Protein AF-A0A132MKT9-F1 (afdb_monomer_lite)

pLDDT: mean 86.63, std 13.89, range [48.75, 98.31]

Foldseek 3Di:
DLLVVLLVQLPPDLVSLVVLLVVLVVVLVPDDPVPLLVNLSSLLSNLSSCLSNVNNLSSLVSLVVSVVSCVVVLDPVSLVSNVVSLVSLPVVCVDPSSVVSSVVSVVVSVVSVVVD

InterPro domains:
  IPR011990 Tetratricopeptide-like helical domain superfamily [G3DSA:1.25.40.10] (1-114)
  IPR011990 Tetratricopeptide-like helical domain superfamily [SSF48452] (15-94)

Sequence (116 aa):
MIGARYRDLAQHDPKQAARAVAHIQRALELRSPRKLRNRAFDLIGLSRAYLVLGEPEQACVVGREALTIADRIGSGRVYRRLADLHRESARFEKNRTVAEFRDELRHRLRHAAVTT

Structure (mmCIF, N/CA/C/O backbone):
data_AF-A0A132MKT9-F1
#
_entry.id   AF-A0A132MKT9-F1
#
loop_
_atom_site.group_PDB
_atom_site.id
_atom_site.type_symbol
_atom_site.label_atom_id
_atom_site.label_alt_id
_atom_site.label_comp_id
_atom_site.label_asym_id
_atom_site.label_entity_id
_atom_site.label_seq_id
_atom_site.pdbx_PDB_ins_code
_atom_site.Cartn_x
_atom_site.Cartn_y
_atom_site.Cartn_z
_atom_site.occupancy
_atom_site.B_iso_or_equiv
_atom_site.auth_seq_id
_atom_site.auth_comp_id
_atom_site.auth_asym_id
_atom_site.auth_atom_id
_atom_site.pdbx_PDB_model_num
ATOM 1 N N . MET A 1 1 ? 7.350 -15.288 -5.127 1.00 50.62 1 MET A N 1
ATOM 2 C CA . MET A 1 1 ? 7.365 -13.929 -4.534 1.00 50.62 1 MET A CA 1
ATOM 3 C C . MET A 1 1 ? 6.861 -14.030 -3.113 1.00 50.62 1 MET A C 1
ATOM 5 O O . MET A 1 1 ? 5.807 -14.618 -2.905 1.00 50.62 1 MET A O 1
ATOM 9 N N . ILE A 1 2 ? 7.608 -13.464 -2.173 1.00 54.22 2 ILE A N 1
ATOM 10 C CA . ILE A 1 2 ? 7.356 -13.572 -0.734 1.00 54.22 2 ILE A CA 1
ATOM 11 C C . ILE A 1 2 ? 5.990 -12.975 -0.345 1.00 54.22 2 ILE A C 1
ATOM 13 O O . ILE A 1 2 ? 5.233 -13.611 0.381 1.00 54.22 2 ILE A O 1
ATOM 17 N N . GLY A 1 3 ? 5.592 -11.854 -0.958 1.00 50.94 3 GLY A N 1
ATOM 18 C CA . GLY A 1 3 ? 4.279 -11.244 -0.728 1.00 50.94 3 GLY A CA 1
ATOM 19 C C . GLY A 1 3 ? 3.060 -12.102 -1.101 1.00 50.94 3 GLY A C 1
ATOM 20 O O . GLY A 1 3 ? 1.960 -11.744 -0.715 1.00 50.94 3 GLY A O 1
ATOM 21 N N . ALA A 1 4 ? 3.198 -13.214 -1.840 1.00 57.44 4 ALA A N 1
ATOM 22 C CA . ALA A 1 4 ? 2.067 -14.125 -2.065 1.00 57.44 4 ALA A CA 1
ATOM 23 C C . ALA A 1 4 ? 1.753 -14.980 -0.833 1.00 57.44 4 ALA A C 1
ATOM 25 O O . ALA A 1 4 ? 0.598 -15.057 -0.451 1.00 57.44 4 ALA A O 1
ATOM 26 N N . ARG A 1 5 ? 2.779 -15.527 -0.170 1.00 57.53 5 ARG A N 1
ATOM 27 C CA . ARG A 1 5 ? 2.603 -16.386 1.011 1.00 57.53 5 ARG A CA 1
ATOM 28 C C . ARG A 1 5 ? 2.145 -15.605 2.244 1.00 57.53 5 ARG A C 1
ATOM 30 O O . ARG A 1 5 ? 1.373 -16.118 3.037 1.00 57.53 5 ARG A O 1
ATOM 37 N N . TYR A 1 6 ? 2.581 -14.354 2.386 1.00 53.81 6 TYR A N 1
ATOM 38 C CA . TYR A 1 6 ? 2.156 -13.510 3.508 1.00 53.81 6 TYR A CA 1
ATOM 39 C C . TYR A 1 6 ? 0.766 -12.888 3.329 1.00 53.81 6 TYR A C 1
ATOM 41 O O . TYR A 1 6 ? 0.139 -12.543 4.324 1.00 53.81 6 TYR A O 1
ATOM 49 N N . ARG A 1 7 ? 0.262 -12.773 2.091 1.00 55.25 7 ARG A N 1
ATOM 50 C CA . ARG A 1 7 ? -1.112 -12.309 1.843 1.00 55.25 7 ARG A CA 1
ATOM 51 C C . ARG A 1 7 ? -2.147 -13.270 2.416 1.00 55.25 7 ARG A C 1
ATOM 53 O O . ARG A 1 7 ? -3.064 -12.805 3.078 1.00 55.25 7 ARG A O 1
ATOM 60 N N . ASP A 1 8 ? -1.963 -14.569 2.200 1.00 58.97 8 ASP A N 1
ATOM 61 C CA . ASP A 1 8 ? -2.895 -15.595 2.685 1.00 58.97 8 ASP A CA 1
ATOM 62 C C . ASP A 1 8 ? -2.876 -15.668 4.223 1.00 58.97 8 ASP A C 1
ATOM 64 O O . ASP A 1 8 ? -3.914 -15.796 4.862 1.00 58.97 8 ASP A O 1
ATOM 68 N N . LEU A 1 9 ? -1.701 -15.477 4.835 1.00 53.50 9 LEU A N 1
ATOM 69 C CA . LEU A 1 9 ? -1.539 -15.431 6.293 1.00 53.50 9 LEU A CA 1
ATOM 70 C C . LEU A 1 9 ? -2.170 -14.186 6.934 1.00 53.50 9 LEU A C 1
ATOM 72 O O . LEU A 1 9 ? -2.725 -14.277 8.025 1.00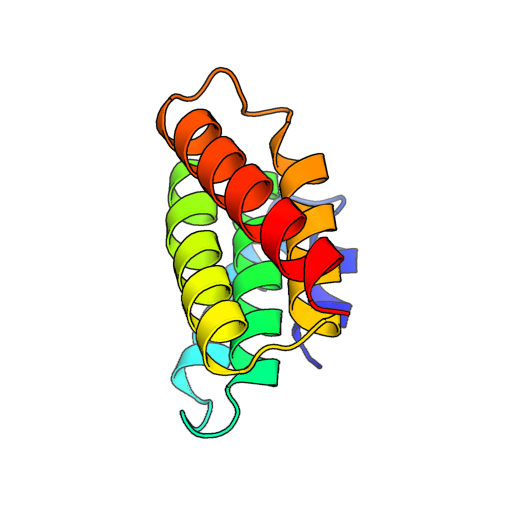 53.50 9 LEU A O 1
ATOM 76 N N . ALA 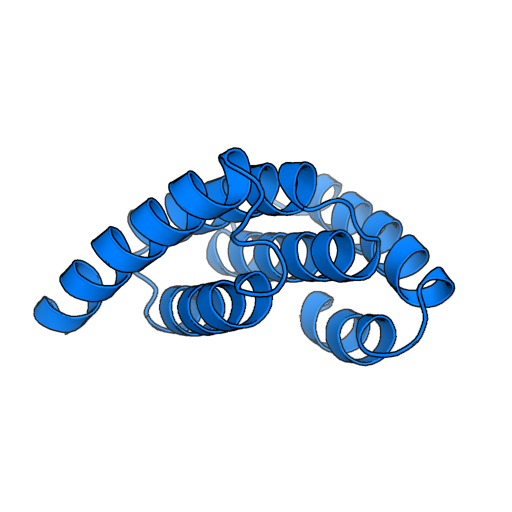A 1 10 ? -2.091 -13.028 6.276 1.00 54.75 10 ALA A N 1
ATOM 77 C CA . ALA A 1 10 ? -2.654 -11.787 6.800 1.00 54.75 10 ALA A CA 1
ATOM 78 C C . ALA A 1 10 ? -4.184 -11.726 6.678 1.00 54.75 10 ALA A C 1
ATOM 80 O O . ALA A 1 10 ? -4.799 -10.932 7.373 1.00 54.75 10 ALA A O 1
ATOM 81 N N . GLN A 1 11 ? -4.834 -12.528 5.830 1.00 59.56 11 GLN A N 1
ATOM 82 C CA . GLN A 1 11 ? -6.276 -12.378 5.599 1.00 59.56 11 GLN A CA 1
ATOM 83 C C . GLN A 1 11 ? -7.152 -12.666 6.834 1.00 59.56 11 GLN A C 1
ATOM 85 O O . GLN A 1 11 ? -8.276 -12.162 6.871 1.00 59.56 11 GLN A O 1
ATOM 90 N N . HIS A 1 12 ? -6.664 -13.400 7.848 1.00 58.94 12 HIS A N 1
ATOM 91 C CA . HIS A 1 12 ? -7.514 -13.883 8.952 1.00 58.94 12 HIS A CA 1
ATOM 92 C C . HIS A 1 12 ? -6.960 -13.729 10.384 1.00 58.94 12 HIS A C 1
ATOM 94 O O . HIS A 1 12 ? -7.704 -13.986 11.325 1.00 58.94 12 HIS A O 1
ATOM 100 N N . ASP A 1 13 ? -5.716 -13.277 10.589 1.00 68.06 13 ASP A N 1
ATOM 101 C CA . ASP A 1 13 ? -5.150 -13.086 11.938 1.00 68.06 13 ASP A CA 1
ATOM 102 C C . ASP A 1 13 ? -4.269 -11.817 12.014 1.00 68.06 13 ASP A C 1
ATOM 104 O O . ASP A 1 13 ? -3.221 -11.755 11.357 1.00 68.06 13 ASP A O 1
ATOM 108 N N . PRO A 1 14 ? -4.632 -10.809 12.837 1.00 73.69 14 PRO A N 1
ATOM 109 C CA . PRO A 1 14 ? -3.814 -9.617 13.071 1.00 73.69 14 PRO A CA 1
ATOM 110 C C . PRO A 1 14 ? -2.373 -9.919 13.507 1.00 73.69 14 PRO A C 1
ATOM 112 O O . PRO A 1 14 ? -1.445 -9.219 13.099 1.00 73.69 14 PRO A O 1
ATOM 115 N N . LYS A 1 15 ? -2.133 -10.993 14.275 1.00 77.62 15 LYS A N 1
ATOM 116 C CA . LYS A 1 15 ? -0.770 -11.394 14.674 1.00 77.62 15 LYS A CA 1
ATOM 117 C C . LYS A 1 15 ? 0.062 -11.819 13.467 1.00 77.62 15 LYS A C 1
ATOM 119 O O . LYS A 1 15 ? 1.260 -11.536 13.391 1.00 77.62 15 LYS A O 1
ATOM 124 N N . GLN A 1 16 ? -0.573 -12.468 12.497 1.00 78.25 16 GLN A N 1
ATOM 125 C CA . GLN A 1 16 ? 0.076 -12.887 11.259 1.00 78.25 16 GLN A CA 1
ATOM 126 C C . GLN A 1 16 ? 0.268 -11.704 10.305 1.00 78.25 16 GLN A C 1
ATOM 128 O O . GLN A 1 16 ? 1.290 -11.642 9.621 1.00 78.25 16 GLN A O 1
ATOM 133 N N . ALA A 1 17 ? -0.639 -10.724 10.320 1.00 78.81 17 ALA A N 1
ATOM 134 C CA . ALA A 1 17 ? -0.466 -9.467 9.598 1.00 78.81 17 ALA A CA 1
ATOM 135 C C . ALA A 1 17 ? 0.729 -8.650 10.129 1.00 78.81 17 ALA A C 1
ATOM 137 O O . ALA A 1 17 ? 1.543 -8.188 9.331 1.00 78.81 17 ALA A O 1
ATOM 138 N N . ALA A 1 18 ? 0.918 -8.559 11.449 1.00 84.12 18 ALA A N 1
ATOM 139 C CA . ALA A 1 18 ? 2.080 -7.885 12.041 1.00 84.12 18 ALA A CA 1
ATOM 140 C C . ALA A 1 18 ? 3.405 -8.557 11.635 1.00 84.12 18 ALA A C 1
ATOM 142 O O . ALA A 1 18 ? 4.367 -7.894 11.240 1.00 84.12 18 ALA A O 1
ATOM 143 N N . ARG A 1 19 ? 3.445 -9.896 11.636 1.00 84.75 19 ARG A N 1
ATOM 144 C CA . ARG A 1 19 ? 4.600 -10.652 11.126 1.00 84.75 19 ARG A CA 1
ATOM 145 C C . ARG A 1 19 ? 4.823 -10.416 9.634 1.00 84.75 19 ARG A C 1
ATOM 147 O O . ARG A 1 19 ? 5.964 -10.250 9.208 1.00 84.75 19 ARG A O 1
ATOM 154 N N . ALA A 1 20 ? 3.755 -10.382 8.838 1.00 82.00 20 ALA A N 1
ATOM 155 C CA . ALA A 1 20 ? 3.834 -10.080 7.414 1.00 82.00 20 ALA A CA 1
ATOM 156 C C . ALA A 1 20 ? 4.439 -8.693 7.160 1.00 82.00 20 ALA A C 1
ATOM 158 O O . ALA A 1 20 ? 5.318 -8.583 6.306 1.00 82.00 20 ALA A O 1
ATOM 159 N N . VAL A 1 21 ? 4.037 -7.667 7.922 1.00 88.31 21 VAL A N 1
ATOM 160 C CA . VAL A 1 21 ? 4.633 -6.321 7.860 1.00 88.31 21 VAL A CA 1
ATOM 161 C C . VAL A 1 21 ? 6.143 -6.397 8.076 1.00 88.31 21 VAL A C 1
ATOM 163 O O . VAL A 1 21 ? 6.896 -6.025 7.174 1.00 88.31 21 VAL A O 1
ATOM 166 N N . ALA A 1 22 ? 6.588 -6.975 9.196 1.00 87.31 22 ALA A N 1
ATOM 167 C CA . ALA A 1 22 ? 8.011 -7.070 9.529 1.00 87.31 22 ALA A CA 1
ATOM 168 C C . ALA A 1 22 ? 8.816 -7.820 8.451 1.00 87.31 22 ALA A C 1
ATOM 170 O O . ALA A 1 22 ? 9.877 -7.371 8.009 1.00 87.31 22 ALA A O 1
ATOM 171 N N . HIS A 1 23 ? 8.297 -8.950 7.964 1.00 84.81 23 HIS A N 1
ATOM 172 C CA . HIS A 1 23 ? 8.963 -9.730 6.922 1.00 84.81 23 HIS A CA 1
ATOM 173 C C . HIS A 1 23 ? 9.027 -9.001 5.578 1.00 84.81 23 HIS A C 1
ATOM 175 O O . HIS A 1 23 ? 10.046 -9.078 4.884 1.00 84.81 23 HIS A O 1
ATOM 181 N N . ILE A 1 24 ? 7.955 -8.311 5.184 1.00 83.25 24 ILE A N 1
ATOM 182 C CA . ILE A 1 24 ? 7.907 -7.592 3.912 1.00 83.25 24 ILE A CA 1
ATOM 183 C C . ILE A 1 24 ? 8.810 -6.357 3.959 1.00 83.25 24 ILE A C 1
ATOM 185 O O . ILE A 1 24 ? 9.564 -6.149 3.009 1.00 83.25 24 ILE A O 1
ATOM 189 N N . GLN A 1 25 ? 8.806 -5.593 5.056 1.00 87.25 25 GLN A N 1
ATOM 190 C CA . GLN A 1 25 ? 9.729 -4.471 5.263 1.00 87.25 25 GLN A CA 1
ATOM 191 C C . GLN A 1 25 ? 11.183 -4.937 5.175 1.00 87.25 25 GLN A C 1
ATOM 193 O O . GLN A 1 25 ? 11.949 -4.419 4.360 1.00 87.25 25 GLN A O 1
ATOM 198 N N . ARG A 1 26 ? 11.538 -6.019 5.880 1.00 86.56 26 ARG A N 1
ATOM 199 C CA . ARG A 1 26 ? 12.890 -6.583 5.798 1.00 86.56 26 ARG A CA 1
ATOM 200 C C . ARG A 1 26 ? 13.253 -7.023 4.379 1.00 86.56 26 ARG A C 1
ATOM 202 O O . ARG A 1 26 ? 14.366 -6.801 3.908 1.00 86.56 26 ARG A O 1
ATOM 209 N N . ALA A 1 27 ? 12.314 -7.632 3.658 1.00 83.00 27 ALA A N 1
ATOM 210 C CA . ALA A 1 27 ? 12.536 -8.032 2.273 1.00 83.00 27 ALA A CA 1
ATOM 211 C C . ALA A 1 27 ? 12.657 -6.841 1.305 1.00 83.00 27 ALA A C 1
ATOM 213 O O . ALA A 1 27 ? 13.264 -7.011 0.244 1.00 83.00 27 ALA A O 1
ATOM 214 N N . LEU A 1 28 ? 12.063 -5.685 1.627 1.00 84.38 28 LEU A N 1
ATOM 215 C CA . LEU A 1 28 ? 12.181 -4.435 0.873 1.00 84.38 28 LEU A CA 1
ATOM 216 C C . LEU A 1 28 ? 13.532 -3.750 1.113 1.00 84.38 28 LEU A C 1
ATOM 218 O O . LEU A 1 28 ? 14.098 -3.234 0.151 1.00 84.38 28 LEU A O 1
ATOM 222 N N . GLU A 1 29 ? 14.056 -3.795 2.340 1.00 85.50 29 GLU A N 1
ATOM 223 C CA . GLU A 1 29 ? 15.402 -3.313 2.692 1.00 85.50 29 GLU A CA 1
ATOM 224 C C . GLU A 1 29 ? 16.496 -4.119 1.986 1.00 85.50 29 GLU A C 1
ATOM 226 O O . GLU A 1 29 ? 17.425 -3.563 1.408 1.00 85.50 29 GLU A O 1
ATOM 231 N N . LEU A 1 30 ? 16.371 -5.449 1.997 1.00 82.00 30 LEU A N 1
ATOM 232 C CA . LEU A 1 30 ? 17.381 -6.352 1.440 1.00 82.00 30 LEU A CA 1
ATOM 233 C C . LEU A 1 30 ? 17.340 -6.443 -0.094 1.00 82.00 30 LEU A C 1
ATOM 235 O O . LEU A 1 30 ? 18.219 -7.052 -0.709 1.00 82.00 30 LEU A O 1
ATOM 239 N N . ARG A 1 31 ? 16.301 -5.909 -0.749 1.00 75.19 31 ARG A N 1
ATOM 240 C CA . ARG A 1 31 ? 16.125 -6.075 -2.196 1.00 75.19 31 ARG A CA 1
ATOM 241 C C . ARG A 1 31 ? 16.874 -5.032 -3.000 1.00 75.19 31 ARG A C 1
ATOM 243 O O . ARG A 1 31 ? 16.717 -3.834 -2.809 1.00 75.19 31 ARG A O 1
ATOM 250 N N . SER A 1 32 ? 17.552 -5.515 -4.042 1.00 73.94 32 SER A N 1
ATOM 251 C CA . SER A 1 32 ? 18.121 -4.652 -5.075 1.00 73.94 32 SER A CA 1
ATOM 252 C C . SER A 1 32 ? 17.051 -3.717 -5.678 1.00 73.94 32 SER A C 1
ATOM 254 O O . SER A 1 32 ? 16.018 -4.213 -6.156 1.00 73.94 32 SER A O 1
ATOM 256 N N . PRO A 1 33 ? 17.322 -2.399 -5.769 1.00 72.06 33 PRO A N 1
ATOM 257 C CA . PRO A 1 33 ? 16.414 -1.411 -6.363 1.00 72.06 33 PRO A CA 1
ATOM 258 C C . PRO A 1 33 ? 16.039 -1.703 -7.823 1.00 72.06 33 PRO A C 1
ATOM 260 O O . PRO A 1 33 ? 15.019 -1.229 -8.317 1.00 72.06 33 PRO A O 1
ATOM 263 N N . ARG A 1 34 ? 16.833 -2.522 -8.527 1.00 78.06 34 ARG A N 1
ATOM 264 C CA . ARG A 1 34 ? 16.623 -2.854 -9.944 1.00 78.06 34 ARG A CA 1
ATOM 265 C C . ARG A 1 34 ? 15.423 -3.778 -10.191 1.00 78.06 34 ARG A C 1
ATOM 267 O O . ARG A 1 34 ? 14.919 -3.842 -11.307 1.00 78.06 34 ARG A O 1
ATOM 274 N N . LYS A 1 35 ? 14.914 -4.484 -9.172 1.00 87.12 35 LYS A N 1
ATOM 275 C CA . LYS A 1 35 ? 13.772 -5.416 -9.311 1.00 87.12 35 LYS A CA 1
ATOM 276 C C . LYS A 1 35 ? 12.423 -4.717 -9.077 1.00 87.12 35 LYS A C 1
ATOM 278 O O . LYS A 1 35 ? 11.625 -5.170 -8.254 1.00 87.12 35 LYS A O 1
ATOM 283 N N . LEU A 1 36 ? 12.155 -3.647 -9.832 1.00 91.12 36 LEU A N 1
ATOM 284 C CA . LEU A 1 36 ? 11.010 -2.737 -9.652 1.00 91.12 36 LEU A CA 1
ATOM 285 C C . LEU A 1 36 ? 9.653 -3.449 -9.574 1.00 91.12 36 LEU A C 1
ATOM 287 O O . LEU A 1 36 ? 8.911 -3.256 -8.617 1.00 91.12 36 LEU A O 1
ATOM 291 N N . ARG A 1 37 ? 9.34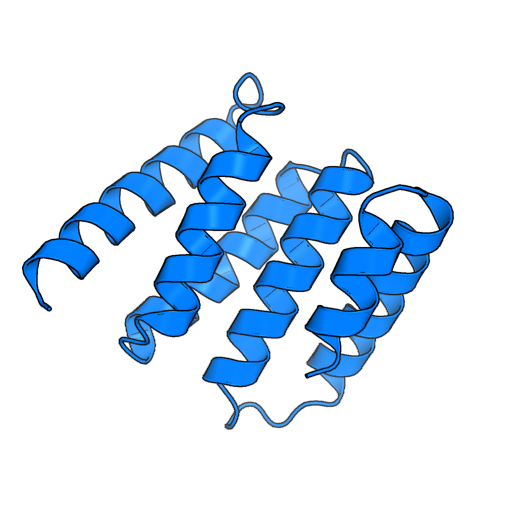5 -4.350 -10.516 1.00 92.25 37 ARG A N 1
ATOM 292 C CA . ARG A 1 37 ? 8.074 -5.095 -10.496 1.00 92.25 37 ARG A CA 1
ATOM 293 C C . ARG A 1 37 ? 7.889 -5.911 -9.214 1.00 92.25 37 ARG A C 1
ATOM 295 O O . ARG A 1 37 ? 6.799 -5.949 -8.655 1.00 92.25 37 ARG A O 1
ATOM 302 N N . ASN A 1 38 ? 8.949 -6.573 -8.748 1.00 90.31 38 ASN A N 1
ATOM 303 C CA . ASN A 1 38 ? 8.885 -7.352 -7.514 1.00 90.31 38 ASN A CA 1
ATOM 304 C C . ASN A 1 38 ? 8.690 -6.435 -6.308 1.00 90.31 38 ASN A C 1
ATOM 306 O O . ASN A 1 38 ? 7.831 -6.734 -5.488 1.00 90.31 38 ASN A O 1
ATOM 310 N N . ARG A 1 39 ? 9.418 -5.312 -6.258 1.00 91.88 39 ARG A N 1
ATOM 311 C CA . ARG A 1 39 ? 9.259 -4.286 -5.223 1.00 91.88 39 ARG A CA 1
ATOM 312 C C . ARG A 1 39 ? 7.819 -3.771 -5.160 1.00 91.88 39 ARG A C 1
ATOM 314 O O . ARG A 1 39 ? 7.238 -3.778 -4.084 1.00 91.88 39 ARG A O 1
ATOM 321 N N . ALA A 1 40 ? 7.215 -3.424 -6.299 1.00 94.12 40 ALA A N 1
ATOM 322 C CA . ALA A 1 40 ? 5.815 -2.997 -6.353 1.00 94.12 40 ALA A CA 1
ATOM 323 C C . ALA A 1 40 ? 4.871 -4.058 -5.775 1.00 94.12 40 ALA A C 1
ATOM 325 O O . ALA A 1 40 ? 3.954 -3.754 -5.021 1.00 94.12 40 ALA A O 1
ATOM 326 N N . PHE A 1 41 ? 5.110 -5.331 -6.085 1.00 92.75 41 PHE A N 1
ATOM 327 C CA . PHE A 1 41 ? 4.285 -6.399 -5.547 1.00 92.75 41 PHE A CA 1
ATOM 328 C C . PHE A 1 41 ? 4.441 -6.627 -4.040 1.00 92.75 41 PHE A C 1
ATOM 330 O O . PHE A 1 41 ? 3.468 -7.035 -3.404 1.00 92.75 41 PHE A O 1
ATOM 337 N N . ASP A 1 42 ? 5.635 -6.415 -3.489 1.00 91.94 42 ASP A N 1
ATOM 338 C CA . ASP A 1 42 ? 5.855 -6.479 -2.046 1.00 91.94 42 ASP A CA 1
ATOM 339 C C . ASP A 1 42 ? 5.201 -5.277 -1.352 1.00 91.94 42 ASP A C 1
ATOM 341 O O . ASP A 1 42 ? 4.490 -5.480 -0.376 1.00 91.94 42 ASP A O 1
ATOM 345 N N . LEU A 1 43 ? 5.328 -4.064 -1.905 1.00 95.12 43 LEU A N 1
ATOM 346 C CA . LEU A 1 43 ? 4.659 -2.855 -1.401 1.00 95.12 43 LEU A CA 1
ATOM 347 C C . LEU A 1 43 ? 3.130 -2.995 -1.388 1.00 95.12 43 LEU A C 1
ATOM 349 O O . LEU A 1 43 ? 2.489 -2.642 -0.405 1.00 95.12 43 LEU A O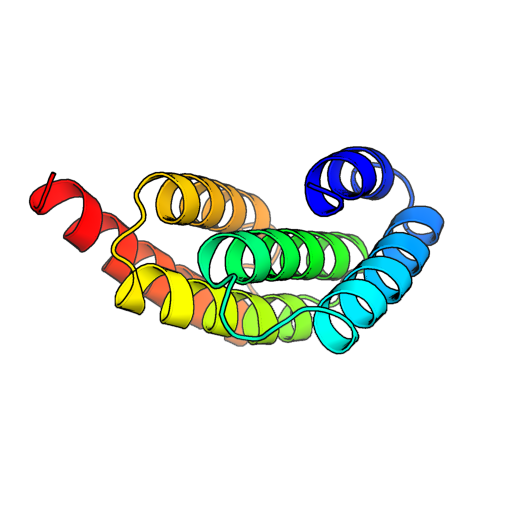 1
ATOM 353 N N . ILE A 1 44 ? 2.535 -3.597 -2.423 1.00 95.38 44 ILE A N 1
ATOM 354 C CA . ILE A 1 44 ? 1.095 -3.914 -2.421 1.00 95.38 44 ILE A CA 1
ATOM 355 C C . ILE A 1 44 ? 0.760 -4.928 -1.320 1.00 95.38 44 ILE A C 1
ATOM 357 O O . ILE A 1 44 ? -0.261 -4.799 -0.652 1.00 95.38 44 ILE A O 1
ATOM 361 N N . GLY A 1 45 ? 1.608 -5.941 -1.115 1.00 91.56 45 GLY A N 1
ATOM 362 C CA . GLY A 1 45 ? 1.437 -6.893 -0.015 1.00 91.56 45 GLY A CA 1
ATOM 363 C C . GLY A 1 45 ? 1.501 -6.218 1.358 1.00 91.56 45 GLY A C 1
ATOM 364 O O . GLY A 1 45 ? 0.682 -6.525 2.218 1.00 91.56 45 GLY A O 1
ATOM 365 N N . LEU A 1 46 ? 2.424 -5.270 1.531 1.00 93.75 46 LEU A N 1
ATOM 366 C CA . LEU A 1 46 ? 2.574 -4.476 2.747 1.00 93.75 46 LEU A CA 1
ATOM 367 C C . LEU A 1 46 ? 1.357 -3.576 2.985 1.00 93.75 46 LEU A C 1
ATOM 369 O O . LEU A 1 46 ? 0.817 -3.563 4.085 1.00 93.75 46 LEU A O 1
ATOM 373 N N . SER A 1 47 ? 0.870 -2.907 1.935 1.00 95.81 47 SER A N 1
ATOM 374 C CA . SER A 1 47 ? -0.349 -2.092 1.986 1.00 95.81 47 SER A CA 1
ATOM 375 C C . SER A 1 47 ? -1.538 -2.902 2.507 1.00 95.81 47 SER A C 1
ATOM 377 O O . SER A 1 47 ? -2.223 -2.490 3.438 1.00 95.81 47 SER A O 1
ATOM 379 N N . ARG A 1 48 ? -1.733 -4.118 1.981 1.00 94.12 48 ARG A N 1
ATOM 380 C CA . ARG A 1 48 ? -2.789 -5.027 2.453 1.00 94.12 48 ARG A CA 1
ATOM 381 C C . ARG A 1 48 ? -2.630 -5.416 3.916 1.00 94.12 48 ARG A C 1
ATOM 383 O O . ARG A 1 48 ? -3.627 -5.460 4.628 1.00 94.12 48 ARG A O 1
ATOM 390 N N . ALA A 1 49 ? -1.406 -5.703 4.357 1.00 91.25 49 ALA A N 1
ATOM 391 C CA . ALA A 1 49 ? -1.146 -6.057 5.748 1.00 91.25 49 ALA A CA 1
ATOM 392 C C . ALA A 1 49 ? -1.507 -4.898 6.693 1.00 91.25 49 ALA A C 1
ATOM 394 O O . ALA A 1 49 ? -2.189 -5.127 7.688 1.00 91.25 49 ALA A O 1
ATOM 395 N N . TYR A 1 50 ? -1.173 -3.657 6.330 1.00 94.56 50 TYR A N 1
ATOM 396 C CA . TYR A 1 50 ? -1.600 -2.470 7.076 1.00 94.56 50 TYR A CA 1
ATOM 397 C C . TYR A 1 50 ? -3.125 -2.297 7.112 1.00 94.56 50 TYR A C 1
ATOM 399 O O . TYR A 1 50 ? -3.684 -2.024 8.172 1.00 94.56 50 TYR A O 1
ATOM 407 N N . LEU A 1 51 ? -3.832 -2.551 6.001 1.00 92.31 51 LEU A N 1
ATOM 408 C CA . LEU A 1 51 ? -5.303 -2.550 6.004 1.00 92.31 51 LEU A CA 1
ATOM 409 C C . LEU A 1 51 ? -5.895 -3.611 6.945 1.00 92.31 51 LEU A C 1
ATOM 411 O O . LEU A 1 51 ? -6.965 -3.394 7.504 1.00 92.31 51 LEU A O 1
ATOM 415 N N . VAL A 1 52 ? -5.252 -4.771 7.105 1.00 90.44 52 VAL A N 1
ATOM 416 C CA . VAL A 1 52 ? -5.699 -5.796 8.067 1.00 90.44 52 VAL A CA 1
ATOM 417 C C . VAL A 1 52 ? -5.449 -5.349 9.506 1.00 90.44 52 VAL A C 1
ATOM 419 O O . VAL A 1 52 ? -6.298 -5.581 10.361 1.00 90.44 52 VAL A O 1
ATOM 422 N N . LEU A 1 53 ? -4.314 -4.700 9.768 1.00 90.38 53 LEU A N 1
ATOM 423 C CA . LEU A 1 53 ? -3.949 -4.197 11.095 1.00 90.38 53 LEU A CA 1
ATOM 424 C C . LEU A 1 53 ? -4.766 -2.977 11.540 1.00 90.38 53 LEU A C 1
ATOM 426 O O . LEU A 1 53 ? -4.639 -2.555 12.683 1.00 90.38 53 LEU A O 1
ATOM 430 N N . GLY A 1 54 ? -5.609 -2.420 10.667 1.00 92.88 54 GLY A N 1
ATOM 431 C CA . GLY A 1 54 ? -6.359 -1.204 10.969 1.00 92.88 54 GLY A CA 1
ATOM 432 C C . GLY A 1 54 ? -5.502 0.060 10.891 1.00 92.88 54 GLY A C 1
ATOM 433 O O . GLY A 1 54 ? -5.848 1.057 11.514 1.00 92.88 54 GLY A O 1
ATOM 434 N N . GLU A 1 55 ? -4.426 0.038 10.098 1.00 95.81 55 GLU A N 1
ATOM 435 C CA . GLU A 1 55 ? -3.534 1.178 9.844 1.00 95.81 55 GLU A CA 1
ATOM 436 C C . GLU A 1 55 ? -3.692 1.698 8.397 1.00 95.81 55 GLU A C 1
ATOM 438 O O . GLU A 1 55 ? -2.785 1.573 7.564 1.00 95.81 55 GLU A O 1
ATOM 443 N N . PRO A 1 56 ? -4.866 2.231 8.021 1.00 96.25 56 PRO A N 1
ATOM 444 C CA . PRO A 1 56 ? -5.171 2.529 6.629 1.00 96.25 56 PRO A CA 1
ATOM 445 C C . PRO A 1 56 ? -4.339 3.674 6.032 1.00 96.25 56 PRO A C 1
ATOM 447 O O . PRO A 1 56 ? -4.078 3.670 4.829 1.00 96.25 56 PRO A O 1
ATOM 450 N N . GLU A 1 57 ? -3.865 4.626 6.831 1.00 97.50 57 GLU A N 1
ATOM 451 C CA . GLU A 1 57 ? -2.967 5.693 6.380 1.00 97.50 57 GLU A CA 1
ATOM 452 C C . GLU A 1 57 ? -1.624 5.122 5.920 1.00 97.50 57 GLU A C 1
ATOM 454 O O . GLU A 1 57 ? -1.138 5.461 4.837 1.00 97.50 57 GLU A O 1
ATOM 459 N N . GLN A 1 58 ? -1.077 4.169 6.678 1.00 96.81 58 GLN A N 1
ATOM 460 C CA . GLN A 1 58 ? 0.201 3.523 6.368 1.00 96.81 58 GLN A CA 1
ATOM 461 C C . GLN A 1 58 ? 0.052 2.663 5.118 1.00 96.81 58 GLN A C 1
ATOM 463 O O . GLN A 1 58 ? 0.930 2.652 4.250 1.00 96.81 58 GLN A O 1
ATOM 468 N N . ALA A 1 59 ? -1.111 2.020 4.966 1.00 97.12 59 ALA A N 1
ATOM 469 C CA . ALA A 1 59 ? -1.465 1.328 3.739 1.00 97.12 59 ALA A CA 1
ATOM 470 C C . ALA A 1 59 ? -1.447 2.260 2.517 1.00 97.12 59 ALA A C 1
ATOM 472 O O . ALA A 1 59 ? -0.955 1.854 1.459 1.00 97.12 59 ALA A O 1
ATOM 473 N N . CYS A 1 60 ? -1.943 3.494 2.651 1.00 98.31 60 CYS A N 1
ATOM 474 C CA . CYS A 1 60 ? -1.946 4.478 1.568 1.00 98.31 60 CYS A CA 1
ATOM 475 C C . CYS A 1 60 ? -0.530 4.929 1.198 1.00 98.31 60 CYS A C 1
ATOM 477 O O . CYS A 1 60 ? -0.225 5.022 0.011 1.00 98.31 60 CYS A O 1
ATOM 479 N N . VAL A 1 61 ? 0.350 5.165 2.179 1.00 97.94 61 VAL A N 1
ATOM 480 C CA . VAL A 1 61 ? 1.749 5.569 1.931 1.00 97.94 61 VAL A CA 1
ATOM 481 C C . VAL A 1 61 ? 2.458 4.552 1.034 1.00 97.94 61 VAL A C 1
ATOM 483 O O . VAL A 1 61 ? 2.895 4.883 -0.070 1.00 97.94 61 VAL A O 1
ATOM 486 N N . VAL A 1 62 ? 2.495 3.286 1.452 1.00 96.94 62 VAL A N 1
ATOM 487 C CA . VAL A 1 62 ? 3.194 2.240 0.685 1.00 96.94 62 VAL A CA 1
ATOM 488 C C . VAL A 1 62 ? 2.442 1.855 -0.597 1.00 96.94 62 VAL A C 1
ATOM 490 O O . VAL A 1 62 ? 3.049 1.423 -1.580 1.00 96.94 62 VAL A O 1
ATOM 493 N N . GLY A 1 63 ? 1.119 2.041 -0.623 1.00 97.62 63 GLY A N 1
ATOM 494 C CA . GLY A 1 63 ? 0.287 1.870 -1.812 1.00 97.62 63 GLY A CA 1
ATOM 495 C C . GLY A 1 63 ? 0.625 2.873 -2.920 1.00 97.62 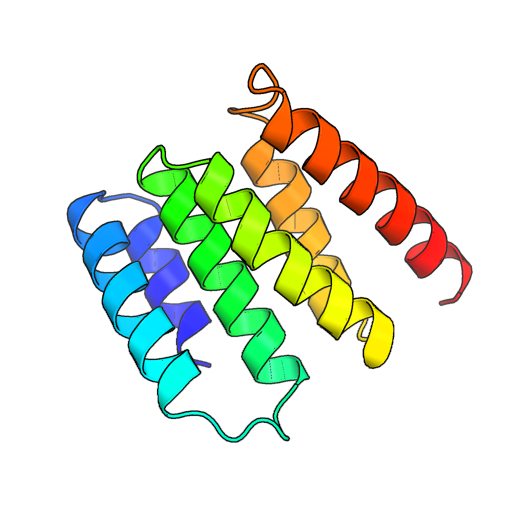63 GLY A C 1
ATOM 496 O O . GLY A 1 63 ? 0.741 2.475 -4.082 1.00 97.62 63 GLY A O 1
ATOM 497 N N . ARG A 1 64 ? 0.860 4.145 -2.570 1.00 98.25 64 ARG A N 1
ATOM 498 C CA . ARG A 1 64 ? 1.305 5.183 -3.516 1.00 98.25 64 ARG A CA 1
ATOM 499 C C . ARG A 1 64 ? 2.699 4.907 -4.062 1.00 98.25 64 ARG A C 1
ATOM 501 O O . ARG A 1 64 ? 2.916 5.046 -5.260 1.00 98.25 64 ARG A O 1
ATOM 508 N N . GLU A 1 65 ? 3.624 4.411 -3.240 1.00 97.00 65 GLU A N 1
ATOM 509 C CA . GLU A 1 65 ? 4.932 3.971 -3.749 1.00 97.00 65 GLU A CA 1
ATOM 510 C C . GLU A 1 65 ? 4.796 2.869 -4.810 1.00 97.00 65 GLU A C 1
ATOM 512 O O . GLU A 1 65 ? 5.476 2.891 -5.841 1.00 97.00 65 GLU A O 1
ATOM 517 N N . ALA A 1 66 ? 3.899 1.904 -4.587 1.00 96.75 66 ALA A N 1
ATOM 518 C CA . ALA A 1 66 ? 3.635 0.860 -5.568 1.00 96.75 66 ALA A CA 1
ATOM 519 C C . ALA A 1 66 ? 3.023 1.416 -6.863 1.00 96.75 66 ALA A C 1
ATOM 521 O O . ALA A 1 66 ? 3.387 0.940 -7.942 1.00 96.75 66 ALA A O 1
ATOM 522 N N . LEU A 1 67 ? 2.133 2.411 -6.762 1.00 97.19 67 LEU A N 1
ATOM 523 C CA . LEU A 1 67 ? 1.543 3.109 -7.907 1.00 97.19 67 LEU A CA 1
ATOM 524 C C . LEU A 1 67 ? 2.615 3.836 -8.728 1.00 97.19 67 LEU A C 1
ATOM 526 O O . LEU A 1 67 ? 2.720 3.589 -9.925 1.00 97.19 67 LEU A O 1
ATOM 530 N N . THR A 1 68 ? 3.494 4.606 -8.082 1.00 96.31 68 THR A N 1
ATOM 531 C CA . THR A 1 68 ? 4.632 5.278 -8.736 1.00 96.31 68 THR A CA 1
ATOM 532 C C . THR A 1 68 ? 5.524 4.291 -9.488 1.00 96.31 68 THR A C 1
ATOM 534 O O . THR A 1 68 ? 5.973 4.555 -10.606 1.00 96.31 68 THR A O 1
ATOM 537 N N . ILE A 1 69 ? 5.783 3.113 -8.910 1.00 95.25 69 ILE A N 1
ATOM 538 C CA . ILE A 1 69 ? 6.544 2.078 -9.616 1.00 95.25 69 ILE A CA 1
ATOM 539 C C . ILE A 1 69 ? 5.745 1.523 -10.797 1.00 95.25 69 ILE A C 1
ATOM 541 O O . ILE A 1 69 ? 6.331 1.336 -11.863 1.00 95.25 69 ILE A O 1
ATOM 545 N N . ALA A 1 70 ? 4.449 1.242 -10.624 1.00 95.00 70 ALA A N 1
ATOM 546 C CA . ALA A 1 70 ? 3.581 0.733 -11.688 1.00 95.00 70 ALA A CA 1
ATOM 547 C C . ALA A 1 70 ? 3.584 1.668 -12.900 1.00 95.00 70 ALA A C 1
ATOM 549 O O . ALA A 1 70 ? 3.770 1.203 -14.023 1.00 95.00 70 ALA A O 1
ATOM 550 N N . ASP A 1 71 ? 3.485 2.965 -12.631 1.00 94.56 71 ASP A N 1
ATOM 551 C CA . ASP A 1 71 ? 3.524 4.054 -13.597 1.00 94.56 71 ASP A CA 1
ATOM 552 C C . ASP A 1 71 ? 4.840 4.114 -14.362 1.00 94.56 71 ASP A C 1
ATOM 554 O O . ASP A 1 71 ? 4.851 4.285 -15.579 1.00 94.56 71 ASP A O 1
ATOM 558 N N . ARG A 1 72 ? 5.959 3.903 -13.664 1.00 94.56 72 ARG A N 1
ATOM 559 C CA . ARG A 1 72 ? 7.288 3.880 -14.279 1.00 94.56 72 ARG A CA 1
ATOM 560 C C . ARG A 1 72 ? 7.498 2.689 -15.212 1.00 94.56 72 ARG A C 1
ATOM 562 O O . ARG A 1 72 ? 8.227 2.811 -16.191 1.00 94.56 72 ARG A O 1
ATOM 569 N N . ILE A 1 73 ? 6.953 1.520 -14.874 1.00 94.44 73 ILE A N 1
ATOM 570 C CA . ILE A 1 73 ? 7.232 0.272 -15.608 1.00 94.44 73 ILE A CA 1
ATOM 571 C C . ILE A 1 73 ? 6.082 -0.189 -16.510 1.00 94.44 73 ILE A C 1
ATOM 573 O O . ILE A 1 73 ? 6.207 -1.238 -17.140 1.00 94.44 73 ILE A O 1
ATOM 577 N N . GLY A 1 74 ? 4.946 0.516 -16.511 1.00 92.62 74 GLY A N 1
ATOM 578 C CA . GLY A 1 74 ? 3.764 0.195 -17.319 1.00 92.62 74 GLY A CA 1
ATOM 579 C C . GLY A 1 74 ? 3.211 -1.218 -17.097 1.00 92.62 74 GLY A C 1
ATOM 580 O O . GLY A 1 74 ? 2.684 -1.843 -18.014 1.00 92.62 74 GLY A O 1
ATOM 581 N N . SER A 1 75 ? 3.379 -1.805 -15.906 1.00 91.69 75 SER A N 1
ATOM 582 C CA . SER A 1 75 ? 3.086 -3.232 -15.729 1.00 91.69 75 SER A CA 1
ATOM 583 C C . SER A 1 75 ? 1.605 -3.492 -15.455 1.00 91.69 75 SER A C 1
ATOM 585 O O . SER A 1 75 ? 1.145 -3.366 -14.320 1.00 91.69 75 SER A O 1
ATOM 587 N N . GLY A 1 76 ? 0.886 -4.017 -16.452 1.00 92.12 76 GLY A N 1
ATOM 588 C CA . GLY A 1 76 ? -0.519 -4.427 -16.304 1.00 92.12 76 GLY A CA 1
ATOM 589 C C . GLY A 1 76 ? -0.770 -5.415 -15.153 1.00 92.12 76 GLY A C 1
ATOM 590 O O . GLY A 1 76 ? -1.795 -5.348 -14.480 1.00 92.12 76 GLY A O 1
ATOM 591 N N . ARG A 1 77 ? 0.192 -6.297 -14.835 1.00 92.56 77 ARG A N 1
ATOM 592 C CA . ARG A 1 77 ? 0.081 -7.197 -13.666 1.00 92.56 77 ARG A CA 1
ATOM 593 C C . ARG A 1 77 ? 0.121 -6.447 -12.332 1.00 92.56 77 ARG A C 1
ATOM 595 O O . ARG A 1 77 ? -0.508 -6.900 -11.379 1.00 92.56 77 ARG A O 1
ATOM 602 N N . VAL A 1 78 ? 0.877 -5.353 -12.243 1.00 95.19 78 VAL A N 1
ATOM 603 C CA . VAL A 1 78 ? 0.915 -4.503 -11.044 1.00 95.19 78 VAL A CA 1
ATOM 604 C C . VAL A 1 78 ? -0.386 -3.713 -10.943 1.00 95.19 78 VAL A C 1
ATOM 606 O O . VAL A 1 78 ? -1.013 -3.751 -9.888 1.00 95.19 78 VAL A O 1
ATOM 609 N N . TYR A 1 79 ? -0.863 -3.130 -12.048 1.00 96.19 79 TYR A N 1
ATOM 610 C CA . TYR A 1 79 ? -2.155 -2.436 -12.082 1.00 96.19 79 TYR A CA 1
ATOM 611 C C . TYR A 1 79 ? -3.330 -3.327 -11.675 1.00 96.19 79 TYR A C 1
ATOM 613 O O . TYR A 1 79 ? -4.143 -2.903 -10.863 1.00 96.19 79 TYR A O 1
ATOM 621 N N . ARG A 1 80 ? -3.393 -4.590 -12.123 1.00 95.00 80 ARG A N 1
ATOM 622 C CA . ARG A 1 80 ? -4.433 -5.528 -11.648 1.00 95.00 80 ARG A CA 1
ATOM 623 C C . ARG A 1 80 ? -4.428 -5.680 -10.126 1.00 95.00 80 ARG A C 1
ATOM 625 O O . ARG A 1 80 ? -5.478 -5.627 -9.502 1.00 95.00 80 ARG A O 1
ATOM 632 N N . ARG A 1 81 ? -3.250 -5.801 -9.508 1.00 94.38 81 ARG A N 1
ATOM 633 C CA . ARG A 1 81 ? -3.151 -5.908 -8.043 1.00 94.38 81 ARG A CA 1
ATOM 634 C C . ARG A 1 81 ? -3.468 -4.602 -7.315 1.00 94.38 81 ARG A C 1
ATOM 636 O O . ARG A 1 81 ? -3.972 -4.652 -6.197 1.00 94.38 81 ARG A O 1
ATOM 643 N N . LEU A 1 82 ? -3.190 -3.456 -7.931 1.00 96.94 82 LEU A N 1
ATOM 644 C CA . LEU A 1 82 ? -3.619 -2.150 -7.426 1.00 96.94 82 LEU A CA 1
ATOM 645 C C . LEU A 1 82 ? -5.141 -1.981 -7.533 1.00 96.94 82 LEU A C 1
ATOM 647 O O . LEU A 1 82 ? -5.749 -1.422 -6.628 1.00 96.94 82 LEU A O 1
ATOM 651 N N . ALA A 1 83 ? -5.777 -2.532 -8.570 1.00 96.50 83 ALA A N 1
ATOM 652 C CA . ALA A 1 83 ? -7.234 -2.578 -8.680 1.00 96.50 83 ALA A CA 1
ATOM 653 C C . ALA A 1 83 ? -7.869 -3.458 -7.594 1.00 96.50 83 ALA A C 1
ATOM 655 O O . ALA A 1 83 ? -8.906 -3.101 -7.039 1.00 96.50 83 ALA A O 1
ATOM 656 N N . ASP A 1 84 ? -7.247 -4.589 -7.260 1.00 95.06 84 ASP A N 1
ATOM 657 C CA . ASP A 1 84 ? -7.666 -5.412 -6.122 1.00 95.06 84 ASP A CA 1
ATOM 658 C C . ASP A 1 84 ? -7.538 -4.641 -4.798 1.00 95.06 84 ASP A C 1
ATOM 660 O O . ASP A 1 84 ? -8.487 -4.601 -4.020 1.00 95.06 84 ASP A O 1
ATOM 664 N N . LEU A 1 85 ? -6.401 -3.969 -4.572 1.00 95.25 85 LEU A N 1
ATOM 665 C CA . LEU A 1 85 ? -6.176 -3.133 -3.387 1.00 95.25 85 LEU A CA 1
ATOM 666 C C . LEU A 1 85 ? -7.194 -1.984 -3.298 1.00 95.25 85 LEU A C 1
ATOM 668 O O . LEU A 1 85 ? -7.709 -1.700 -2.218 1.00 95.25 85 LEU A O 1
ATOM 672 N N . HIS A 1 86 ? -7.539 -1.366 -4.433 1.00 97.19 86 HIS A N 1
ATOM 673 C CA . HIS A 1 86 ? -8.627 -0.394 -4.509 1.00 97.19 86 HIS A CA 1
ATOM 674 C C . HIS A 1 86 ? -9.959 -1.013 -4.077 1.00 97.19 86 HIS A C 1
ATOM 676 O O . HIS A 1 86 ? -10.755 -0.335 -3.456 1.00 97.19 86 HIS A O 1
ATOM 682 N N . ARG A 1 87 ? -10.268 -2.281 -4.356 1.00 95.38 87 ARG A N 1
ATOM 683 C CA . ARG A 1 87 ? -11.513 -2.880 -3.833 1.00 95.38 87 ARG A CA 1
ATOM 684 C C . ARG A 1 87 ? -11.426 -3.128 -2.325 1.00 95.38 87 ARG A C 1
ATOM 686 O O . ARG A 1 87 ? -12.343 -2.774 -1.594 1.00 95.38 87 ARG A O 1
ATOM 693 N N . GLU A 1 88 ? -10.302 -3.658 -1.855 1.00 93.88 88 GLU A N 1
ATOM 694 C CA . GLU A 1 88 ? -10.071 -4.012 -0.446 1.00 93.88 88 GLU A CA 1
ATOM 695 C C . GLU A 1 88 ? -10.051 -2.803 0.508 1.00 93.88 88 GLU A C 1
ATOM 697 O O . GLU A 1 88 ? -10.410 -2.938 1.681 1.00 93.88 88 GLU A O 1
ATOM 702 N N . SER A 1 89 ? -9.652 -1.618 0.031 1.00 95.50 89 SER A N 1
ATOM 703 C CA . SER A 1 89 ? -9.619 -0.392 0.842 1.00 95.50 89 SER A CA 1
ATOM 704 C C . SER A 1 89 ? -10.991 0.262 1.046 1.00 95.50 89 SER A C 1
ATOM 706 O O . SER A 1 89 ? -11.087 1.232 1.792 1.00 95.50 89 SER A O 1
ATOM 708 N N . ALA A 1 90 ? -12.062 -0.258 0.429 1.00 95.12 90 ALA A N 1
ATOM 709 C CA . ALA A 1 90 ? -13.393 0.367 0.462 1.00 95.12 90 ALA A CA 1
ATOM 710 C C . ALA A 1 90 ? -13.962 0.452 1.878 1.00 95.12 90 ALA A C 1
ATOM 712 O O . ALA A 1 90 ? -14.553 1.453 2.259 1.00 95.12 90 ALA A O 1
ATOM 713 N N . ARG A 1 91 ? -13.670 -0.552 2.709 1.00 93.44 91 ARG A N 1
ATOM 714 C CA . ARG A 1 91 ? -14.054 -0.571 4.127 1.00 93.44 91 ARG A CA 1
ATOM 715 C C . ARG A 1 91 ? -13.487 0.595 4.954 1.00 93.44 91 ARG A C 1
ATOM 717 O O . ARG A 1 91 ? -13.971 0.828 6.054 1.00 93.44 91 ARG A O 1
ATOM 724 N N . PHE A 1 92 ? -12.490 1.321 4.440 1.00 95.38 92 PHE A N 1
ATOM 725 C CA . PHE A 1 92 ? -11.882 2.484 5.090 1.00 95.38 92 PHE A CA 1
ATOM 726 C C . PHE A 1 92 ? -12.190 3.810 4.373 1.00 95.38 92 PHE A C 1
ATOM 728 O O . PHE A 1 92 ? -11.549 4.812 4.658 1.00 95.38 92 PHE A O 1
ATOM 735 N N . GLU A 1 93 ? -13.161 3.863 3.456 1.00 92.25 93 GLU A N 1
ATOM 736 C CA . GLU A 1 93 ? -13.424 5.055 2.627 1.00 92.25 93 GLU A CA 1
ATOM 737 C C . GLU A 1 93 ? -13.847 6.314 3.402 1.00 92.25 93 GLU A C 1
ATOM 739 O O . GLU A 1 93 ? -13.673 7.421 2.905 1.00 92.25 93 GLU A O 1
ATOM 744 N N . LYS A 1 94 ? -14.355 6.168 4.633 1.00 95.88 94 LYS A N 1
ATOM 745 C CA . LYS A 1 94 ? -14.653 7.308 5.519 1.00 95.88 94 LYS A CA 1
ATOM 746 C C . LYS A 1 94 ? -13.389 8.033 5.990 1.00 95.88 94 LYS A C 1
ATOM 748 O O . LYS A 1 94 ? -13.465 9.175 6.433 1.00 95.88 94 LYS A O 1
ATOM 753 N N . ASN A 1 95 ? -12.235 7.374 5.916 1.00 97.69 95 ASN A N 1
ATOM 754 C CA . ASN A 1 95 ? -10.953 7.998 6.181 1.00 97.69 95 ASN A CA 1
ATOM 755 C C . ASN A 1 95 ? -10.540 8.854 4.977 1.00 97.69 95 ASN A C 1
ATOM 757 O O . ASN A 1 95 ? -10.397 8.344 3.865 1.00 97.69 95 ASN A O 1
ATOM 761 N N . ARG A 1 96 ? -10.303 10.149 5.204 1.00 97.88 96 ARG A N 1
ATOM 762 C CA . ARG A 1 96 ? -9.966 11.102 4.138 1.00 97.88 96 ARG A CA 1
ATOM 763 C C . ARG A 1 96 ? -8.736 10.680 3.326 1.00 97.88 96 ARG A C 1
ATOM 765 O O . ARG A 1 96 ? -8.789 10.700 2.100 1.00 97.88 96 ARG A O 1
ATOM 772 N N . THR A 1 97 ? -7.666 10.243 3.988 1.00 97.44 97 THR A N 1
ATOM 773 C CA . THR A 1 97 ? -6.423 9.811 3.327 1.00 97.44 97 THR A CA 1
ATOM 774 C C . THR A 1 97 ? -6.670 8.622 2.400 1.00 97.44 97 THR A C 1
ATOM 776 O O . THR A 1 97 ? -6.093 8.541 1.312 1.00 97.44 97 THR A O 1
ATOM 779 N N . VAL A 1 98 ? -7.552 7.708 2.816 1.00 97.88 98 VAL A N 1
ATOM 780 C CA . VAL A 1 98 ? -7.956 6.551 2.009 1.00 97.88 98 VAL A CA 1
ATOM 781 C C . VAL A 1 98 ? -8.825 6.972 0.838 1.00 97.88 98 VAL A C 1
ATOM 783 O O . VAL A 1 98 ? -8.609 6.473 -0.262 1.00 97.88 98 VAL A O 1
ATOM 786 N N . ALA A 1 99 ? -9.789 7.870 1.043 1.00 98.06 99 ALA A N 1
ATOM 787 C CA . ALA A 1 99 ? -10.630 8.383 -0.035 1.00 98.06 99 ALA A CA 1
ATOM 788 C C . ALA A 1 99 ? -9.780 9.015 -1.151 1.00 98.06 99 ALA A C 1
ATOM 790 O O . ALA A 1 99 ? -9.909 8.636 -2.314 1.00 98.06 99 ALA A O 1
ATOM 791 N N . GLU A 1 100 ? -8.827 9.874 -0.783 1.00 98.06 100 GLU A N 1
ATOM 792 C CA . GLU A 1 100 ? -7.889 10.505 -1.719 1.00 98.06 100 GLU A CA 1
ATOM 793 C C . GLU A 1 100 ? -7.030 9.462 -2.458 1.00 98.06 100 GLU A C 1
ATOM 795 O O . GLU A 1 100 ? -6.895 9.503 -3.681 1.00 98.06 100 GLU A O 1
ATOM 800 N N . PHE A 1 101 ? -6.491 8.470 -1.739 1.00 98.25 101 PHE A N 1
ATOM 801 C CA . PHE A 1 101 ? -5.728 7.378 -2.354 1.00 98.25 101 PHE A CA 1
ATOM 802 C C . PHE A 1 101 ? -6.575 6.534 -3.321 1.00 98.25 101 PHE A C 1
ATOM 804 O O . PHE A 1 101 ? -6.112 6.138 -4.393 1.00 98.25 101 PHE A O 1
ATOM 811 N N . ARG A 1 102 ? -7.832 6.250 -2.969 1.00 97.81 102 ARG A N 1
ATOM 812 C CA . ARG A 1 102 ? -8.761 5.509 -3.833 1.00 97.81 102 ARG A CA 1
ATOM 813 C C . ARG A 1 102 ? -9.061 6.277 -5.113 1.00 97.81 102 ARG A C 1
ATOM 815 O O . ARG A 1 102 ? -9.068 5.675 -6.186 1.00 97.81 102 ARG A O 1
ATOM 822 N N . ASP A 1 103 ? -9.266 7.585 -5.013 1.00 98.00 103 ASP A N 1
ATOM 823 C CA . ASP A 1 103 ? -9.489 8.449 -6.169 1.00 98.00 103 ASP A CA 1
ATOM 824 C C . ASP A 1 103 ? -8.284 8.454 -7.120 1.00 98.00 103 ASP A C 1
ATOM 826 O O . ASP A 1 103 ? -8.465 8.328 -8.337 1.00 98.00 103 ASP A O 1
ATOM 830 N N . GLU A 1 104 ? -7.068 8.506 -6.572 1.00 97.19 104 GLU A N 1
ATOM 831 C CA . GLU A 1 104 ? -5.808 8.417 -7.318 1.00 97.19 104 GLU A CA 1
ATOM 832 C C . GLU A 1 104 ? -5.690 7.078 -8.070 1.00 97.19 104 GLU A C 1
ATOM 834 O O . GLU A 1 104 ? -5.488 7.051 -9.291 1.00 97.19 104 GLU A O 1
ATOM 839 N N . LEU A 1 105 ? -5.923 5.958 -7.374 1.00 96.75 105 LEU A N 1
ATOM 840 C CA . LEU A 1 105 ? -5.950 4.625 -7.982 1.00 96.75 105 LEU A CA 1
ATOM 841 C C . LEU A 1 105 ? -6.998 4.533 -9.093 1.00 96.75 105 LEU A C 1
ATOM 843 O O . LEU A 1 105 ? -6.693 4.069 -10.192 1.00 96.75 105 LEU A O 1
ATOM 847 N N . ARG A 1 106 ? -8.229 4.988 -8.839 1.00 96.38 106 ARG A N 1
ATOM 848 C CA . ARG A 1 106 ? -9.317 4.966 -9.824 1.00 96.38 106 ARG A CA 1
ATOM 849 C C . ARG A 1 106 ? -8.949 5.767 -11.067 1.00 96.38 106 ARG A C 1
ATOM 851 O O . ARG A 1 106 ? -9.179 5.299 -12.183 1.00 96.38 106 ARG A O 1
ATOM 858 N N . HIS A 1 107 ? -8.392 6.965 -10.892 1.00 95.56 107 HIS A N 1
ATOM 859 C CA . HIS A 1 107 ? -7.942 7.790 -12.007 1.00 95.56 107 HIS A CA 1
ATOM 860 C C . HIS A 1 107 ? -6.893 7.041 -12.832 1.00 95.56 107 HIS A C 1
ATOM 862 O O . HIS A 1 107 ? -7.071 6.887 -14.042 1.00 95.56 107 HIS A O 1
ATOM 868 N N . ARG A 1 108 ? -5.858 6.492 -12.191 1.00 92.94 108 ARG A N 1
ATOM 869 C CA . ARG A 1 108 ? -4.766 5.817 -12.900 1.00 92.94 108 ARG A CA 1
ATOM 870 C C . ARG A 1 108 ? -5.193 4.531 -13.603 1.00 92.94 108 ARG A C 1
ATOM 872 O O . ARG A 1 108 ? -4.791 4.296 -14.740 1.00 92.94 108 ARG A O 1
ATOM 879 N N . LEU A 1 109 ? -6.041 3.725 -12.965 1.00 91.75 109 LEU A N 1
ATOM 880 C CA . LEU A 1 109 ? -6.537 2.462 -13.519 1.00 91.75 109 LEU A CA 1
ATOM 881 C C . LEU A 1 109 ? -7.389 2.666 -14.775 1.00 91.75 109 LEU A C 1
ATOM 883 O O . LEU A 1 109 ? -7.297 1.860 -15.697 1.00 91.75 109 LEU A O 1
ATOM 887 N N . ARG A 1 110 ? -8.167 3.756 -14.847 1.00 90.62 110 ARG A N 1
ATOM 888 C CA . ARG A 1 110 ? -8.903 4.111 -16.071 1.00 90.62 110 ARG A CA 1
ATOM 889 C C . ARG A 1 110 ? -7.968 4.434 -17.231 1.00 90.62 110 ARG A C 1
ATOM 891 O O . ARG A 1 110 ? -8.201 3.956 -18.330 1.00 90.62 110 ARG A O 1
ATOM 898 N N . HIS A 1 111 ? -6.894 5.181 -16.980 1.00 82.38 111 HIS A N 1
ATOM 899 C CA . HIS A 1 111 ? -5.914 5.510 -18.020 1.00 82.38 111 HIS A CA 1
ATOM 900 C C . HIS A 1 111 ? -5.161 4.265 -18.499 1.00 82.38 111 HIS A C 1
ATOM 902 O O . HIS A 1 111 ? -5.019 4.058 -19.698 1.00 82.38 111 HI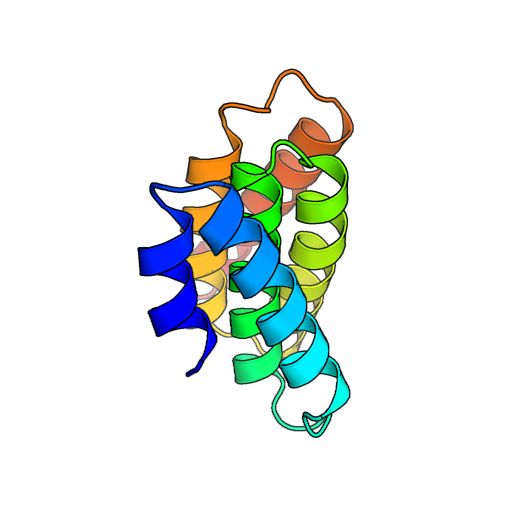S A O 1
ATOM 908 N N . ALA A 1 112 ? -4.748 3.391 -17.577 1.00 77.31 112 ALA A N 1
ATOM 909 C CA . ALA A 1 112 ? -4.054 2.152 -17.925 1.00 77.31 112 ALA A CA 1
ATOM 910 C C . ALA A 1 112 ? -4.915 1.190 -18.771 1.00 77.31 112 ALA A C 1
ATOM 912 O O . ALA A 1 112 ? -4.371 0.459 -19.596 1.00 77.31 112 ALA A O 1
ATOM 913 N N . ALA A 1 113 ? -6.240 1.194 -18.582 1.00 67.38 113 ALA A N 1
ATOM 914 C CA . ALA A 1 113 ? -7.175 0.371 -19.351 1.00 67.38 113 ALA A CA 1
ATOM 915 C C . ALA A 1 113 ? -7.409 0.873 -20.787 1.00 67.38 113 ALA A C 1
ATOM 917 O O . ALA A 1 113 ? -7.838 0.092 -21.623 1.00 67.38 113 ALA A O 1
ATOM 918 N N . VAL A 1 114 ? -7.137 2.150 -21.075 1.00 61.59 114 VAL A N 1
ATOM 919 C CA . VAL A 1 114 ? -7.301 2.740 -22.418 1.00 61.59 114 VAL A CA 1
ATOM 920 C C . VAL A 1 114 ? -6.055 2.529 -23.291 1.00 61.59 114 VAL A C 1
ATOM 922 O O . VAL A 1 114 ? -6.148 2.541 -24.511 1.00 61.59 114 VAL A O 1
ATOM 925 N N . THR A 1 115 ? -4.881 2.329 -22.686 1.00 54.50 115 THR A N 1
ATOM 926 C CA . THR A 1 115 ? -3.600 2.172 -23.406 1.00 54.50 115 THR A CA 1
ATOM 927 C C . THR A 1 115 ? -3.255 0.714 -23.765 1.00 54.50 115 THR A C 1
ATOM 929 O O . THR A 1 115 ? -2.236 0.484 -24.409 1.00 54.50 115 THR A O 1
ATOM 932 N N . THR A 1 116 ? -4.054 -0.274 -23.342 1.00 48.75 116 THR A N 1
ATOM 933 C CA . THR A 1 116 ? -3.818 -1.712 -23.605 1.00 48.75 116 THR A CA 1
ATOM 934 C C . THR A 1 116 ? -4.843 -2.255 -24.583 1.00 48.75 116 THR A C 1
ATOM 936 O O . THR A 1 116 ? -4.436 -3.044 -25.462 1.00 48.75 116 THR A O 1
#

Secondary structure (DSSP, 8-state):
-HHHHHHHHHTT-HHHHHHHHHHHHHHHHSS-TT-HHHHHHHHHHHHHHHHHHT-HHHHHHHHHHHHHHHHHHT-HHHHHHHHHHHHHGGGGTTSHHHHHHHHHHHHHHHHHHH--

Radius of gyration: 13.35 Å; chains: 1; bounding box: 33×28×38 Å

Organism: NCBI:txid1469144